Protein AF-A0A3N5UB99-F1 (afdb_monomer)

Radius of gyration: 24.6 Å; Cα contacts (8 Å, |Δi|>4): 137; chains: 1; bounding box: 89×43×42 Å

Solvent-accessible surface area (backbone atoms only — not comparable to full-atom values): 7329 Å² total; per-residue (Å²): 141,80,85,76,83,82,77,79,79,73,77,77,79,72,82,75,75,54,68,64,63,58,48,55,53,50,45,35,67,74,51,58,71,42,74,42,47,34,38,35,34,29,60,76,93,45,29,70,58,42,47,52,49,53,59,68,71,63,58,78,96,50,58,72,43,79,45,95,43,13,28,38,35,46,36,36,53,68,51,50,51,53,47,67,75,65,48,84,60,46,81,47,77,45,74,63,88,78,85,79,93,54,96,46,69,68,54,43,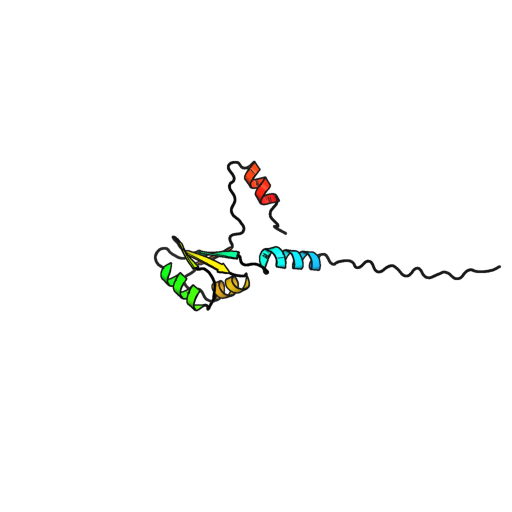52,59,56,56,71,73,49,90,80,125

Sequence (118 aa):
MMIKPLTLYAPKTVKNRTPEISLSKRIKRHVTGRERAFFAATSPGIESLCLNELKAIALTGKSFMEEEGGVLFTGRITDCYAANLGLRTANRILMRLGEFKASNFMQLEKRLSGFPWE

Foldseek 3Di:
DDDDDDDPPDPPPPPPPDVVVVVVVVCCVQAAVDKFKKKQFFAFPCAVVQQVQLVVLVPPPKDWDRDGRTIIIIDGVVSVVSSVVRGPGGPDMDTDNDDDDDPDPVSVCVVVVPRPPD

Structure (mmCIF, N/CA/C/O backbone):
data_AF-A0A3N5UB99-F1
#
_entry.id   AF-A0A3N5UB99-F1
#
loop_
_atom_site.group_PDB
_atom_site.id
_atom_site.type_symbol
_atom_site.label_atom_id
_atom_site.label_alt_id
_atom_site.label_comp_id
_atom_site.label_asym_id
_atom_site.label_entity_id
_atom_site.label_seq_id
_atom_site.pdbx_PDB_ins_code
_atom_site.Cartn_x
_atom_site.Cartn_y
_atom_site.Cartn_z
_atom_site.occupancy
_atom_site.B_iso_or_equiv
_atom_site.auth_seq_id
_atom_site.auth_comp_id
_atom_site.auth_asym_id
_atom_site.auth_atom_id
_atom_site.pdbx_PDB_model_num
ATOM 1 N N . MET A 1 1 ? -71.909 -32.092 17.982 1.00 38.03 1 MET A N 1
ATOM 2 C CA . MET A 1 1 ? -70.604 -32.650 17.571 1.00 38.03 1 MET A CA 1
ATOM 3 C C . MET A 1 1 ? -70.232 -32.006 16.238 1.00 38.03 1 MET A C 1
ATOM 5 O O . MET A 1 1 ? -70.752 -32.411 15.213 1.00 38.03 1 MET A O 1
ATOM 9 N N . MET A 1 2 ? -69.460 -30.916 16.262 1.00 37.88 2 MET A N 1
ATOM 10 C CA . MET A 1 2 ? -69.058 -30.157 15.066 1.00 37.88 2 MET A CA 1
ATOM 11 C C . MET A 1 2 ? -67.559 -29.886 15.189 1.00 37.88 2 MET A C 1
ATOM 13 O O . MET A 1 2 ? -67.128 -29.104 16.033 1.00 37.88 2 MET A O 1
ATOM 17 N N . ILE A 1 3 ? -66.768 -30.625 14.417 1.00 38.38 3 ILE A N 1
ATOM 18 C CA . ILE A 1 3 ? -65.306 -30.582 14.440 1.00 38.38 3 ILE A CA 1
ATOM 19 C C . ILE A 1 3 ? -64.885 -29.441 13.507 1.00 38.38 3 ILE A C 1
ATOM 21 O O . ILE A 1 3 ? -65.141 -29.498 12.306 1.00 38.38 3 ILE A O 1
ATOM 25 N N . LYS A 1 4 ? -64.289 -28.375 14.055 1.00 37.81 4 LYS A N 1
ATOM 26 C CA . LYS A 1 4 ? -63.667 -27.310 13.251 1.00 37.81 4 LYS A CA 1
ATOM 27 C C . LYS A 1 4 ? -62.425 -27.876 12.547 1.00 37.81 4 LYS A C 1
ATOM 29 O O . LYS A 1 4 ? -61.651 -28.573 13.204 1.00 37.81 4 LYS A O 1
ATOM 34 N N . PRO A 1 5 ? -62.195 -27.575 11.258 1.00 43.16 5 PRO A N 1
ATOM 35 C CA . PRO A 1 5 ? -60.982 -28.008 10.581 1.00 43.16 5 PRO A CA 1
ATOM 36 C C . PRO A 1 5 ? -59.765 -27.299 11.187 1.00 43.16 5 PRO A C 1
ATOM 38 O O . PRO A 1 5 ? -59.785 -26.091 11.427 1.00 43.16 5 PRO A O 1
ATOM 41 N N . LEU A 1 6 ? -58.711 -28.075 11.447 1.00 41.22 6 LEU A N 1
ATOM 42 C CA . LEU A 1 6 ? -57.405 -27.588 11.873 1.00 41.22 6 LEU A CA 1
ATOM 43 C C . LEU A 1 6 ? -56.815 -26.764 10.720 1.00 41.22 6 LEU A C 1
ATOM 45 O O . LEU A 1 6 ? -56.351 -27.315 9.722 1.00 41.22 6 LEU A O 1
ATOM 49 N N . THR A 1 7 ? -56.864 -25.439 10.820 1.00 52.66 7 THR A N 1
ATOM 50 C CA . THR A 1 7 ? -56.169 -24.566 9.876 1.00 52.66 7 THR A CA 1
ATOM 51 C C . THR A 1 7 ? -54.671 -24.815 10.032 1.00 52.66 7 THR A C 1
ATOM 53 O O . THR A 1 7 ? -54.086 -24.489 11.063 1.00 52.66 7 THR A O 1
ATOM 56 N N . LEU A 1 8 ? -54.059 -25.433 9.021 1.00 43.97 8 LEU A N 1
ATOM 57 C CA . LEU A 1 8 ? -52.616 -25.622 8.929 1.00 43.97 8 LEU A CA 1
ATOM 58 C C . LEU A 1 8 ? -51.937 -24.251 9.041 1.00 43.97 8 LEU A C 1
ATOM 60 O O . LEU A 1 8 ? -52.054 -23.406 8.152 1.00 43.97 8 LEU A O 1
ATOM 64 N N . TYR A 1 9 ? -51.247 -24.018 10.156 1.00 38.50 9 TYR A N 1
ATOM 65 C CA . TYR A 1 9 ? -50.386 -22.858 10.330 1.00 38.50 9 TYR A CA 1
ATOM 66 C C . TYR A 1 9 ? -49.182 -23.038 9.401 1.00 38.50 9 TYR A C 1
ATOM 68 O O . TYR A 1 9 ? -48.239 -23.759 9.724 1.00 38.50 9 TYR A O 1
ATOM 76 N N . ALA A 1 10 ? -49.229 -22.425 8.218 1.00 46.31 10 ALA A N 1
ATOM 77 C CA . ALA A 1 10 ? -48.062 -22.323 7.355 1.00 46.31 10 ALA A CA 1
ATOM 78 C C . ALA A 1 10 ? -46.974 -21.556 8.128 1.00 46.31 10 ALA A C 1
ATOM 80 O O . ALA A 1 10 ? -47.218 -20.407 8.523 1.00 46.31 10 ALA A O 1
ATOM 81 N N . PRO A 1 11 ? -45.792 -22.144 8.390 1.00 43.16 11 PRO A N 1
ATOM 82 C CA . PRO A 1 11 ? -44.729 -21.404 9.041 1.00 43.16 11 PRO A CA 1
ATOM 83 C C . PRO A 1 11 ? -44.366 -20.234 8.127 1.00 43.16 11 PRO A C 1
ATOM 85 O O . PRO A 1 11 ? -43.967 -20.432 6.979 1.00 43.16 11 PRO A O 1
ATOM 88 N N . LYS A 1 12 ? -44.529 -19.000 8.623 1.00 44.72 12 LYS A N 1
ATOM 89 C CA . LYS A 1 12 ? -43.982 -17.814 7.961 1.00 44.72 12 LYS A CA 1
ATOM 90 C C . LYS A 1 12 ? -42.506 -18.105 7.720 1.00 44.72 12 LYS A C 1
ATOM 92 O O . LYS A 1 12 ? -41.745 -18.226 8.677 1.00 44.72 12 LYS A O 1
ATOM 97 N N . THR A 1 13 ? -42.113 -18.250 6.459 1.00 45.41 13 THR A N 1
ATOM 98 C CA . THR A 1 13 ? -40.715 -18.397 6.066 1.00 45.41 13 THR A CA 1
ATOM 99 C C . THR A 1 13 ? -39.999 -17.114 6.459 1.00 45.41 13 THR A C 1
ATOM 101 O O . THR A 1 13 ? -39.994 -16.126 5.719 1.00 45.41 13 THR A O 1
ATOM 104 N N . VAL A 1 14 ? -39.433 -17.099 7.662 1.00 50.66 14 VAL A N 1
ATOM 105 C CA . VAL A 1 14 ? -38.439 -16.113 8.054 1.00 50.66 14 VAL A CA 1
ATOM 106 C C . VAL A 1 14 ? -37.330 -16.263 7.021 1.00 50.66 14 VAL A C 1
ATOM 108 O O . VAL A 1 14 ? -36.708 -17.319 6.926 1.00 50.66 14 VAL A O 1
ATOM 111 N N . LYS A 1 15 ? -37.132 -15.245 6.174 1.00 55.25 15 LYS A N 1
ATOM 112 C CA . LYS A 1 15 ? -35.939 -15.141 5.327 1.00 55.25 15 LYS A CA 1
ATOM 113 C C . LYS A 1 15 ? -34.746 -15.068 6.279 1.00 55.25 15 LYS A C 1
ATOM 115 O O . LYS A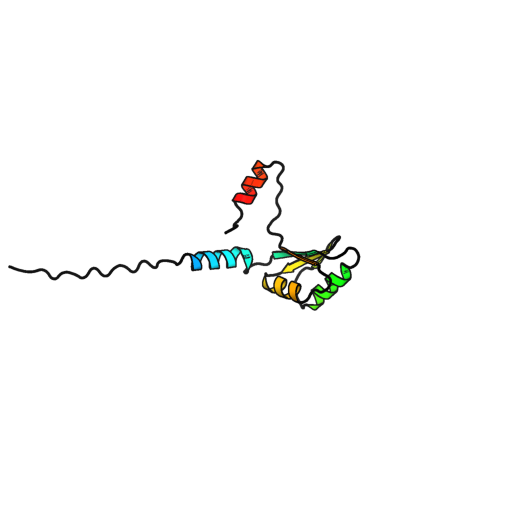 1 15 ? -34.322 -13.975 6.648 1.00 55.25 15 LYS A O 1
ATOM 120 N N . ASN A 1 16 ? -34.239 -16.221 6.706 1.00 48.69 16 ASN A N 1
ATOM 121 C CA . ASN A 1 16 ? -32.979 -16.331 7.416 1.00 48.69 16 ASN A CA 1
ATOM 122 C C . ASN A 1 16 ? -31.918 -15.783 6.462 1.00 48.69 16 ASN A C 1
ATOM 124 O O . ASN A 1 16 ? -31.509 -16.453 5.518 1.00 48.69 16 ASN A O 1
ATOM 128 N N . ARG A 1 17 ? -31.533 -14.514 6.642 1.00 55.47 17 ARG A N 1
ATOM 129 C CA . ARG A 1 17 ? -30.351 -13.961 5.984 1.00 55.47 17 ARG A CA 1
ATOM 130 C C . ARG A 1 17 ? -29.177 -14.777 6.505 1.00 55.47 17 ARG A C 1
ATOM 132 O O . ARG A 1 17 ? -28.813 -14.637 7.667 1.00 55.47 17 ARG A O 1
ATOM 139 N N . THR A 1 18 ? -28.626 -15.646 5.670 1.00 61.25 18 THR A N 1
ATOM 140 C CA . THR A 1 18 ? -27.435 -16.420 6.006 1.00 61.25 18 THR A CA 1
ATOM 141 C C . THR A 1 18 ? -26.308 -15.440 6.369 1.00 61.25 18 THR A C 1
ATOM 143 O O . THR A 1 18 ? -26.104 -14.472 5.625 1.00 61.25 18 THR A O 1
ATOM 146 N N . PRO A 1 19 ? -25.589 -15.641 7.489 1.00 71.38 19 PRO A N 1
ATOM 147 C CA . PRO A 1 19 ? -24.537 -14.730 7.965 1.00 71.38 19 PRO A CA 1
ATOM 148 C C . PRO A 1 19 ? -23.445 -14.461 6.911 1.00 71.38 19 PRO A C 1
ATOM 150 O O . PRO A 1 19 ? -22.930 -13.344 6.812 1.00 71.38 19 PRO A O 1
ATOM 153 N N . GLU A 1 20 ? -23.198 -15.439 6.043 1.00 75.38 20 GLU A N 1
ATOM 154 C CA . GLU A 1 20 ? -22.390 -15.359 4.818 1.00 75.38 20 GLU A CA 1
ATOM 155 C C . GLU A 1 20 ? -22.720 -14.131 3.949 1.00 75.38 20 GLU A C 1
ATOM 157 O O . GLU A 1 20 ? -21.845 -13.345 3.596 1.00 75.38 20 GLU A O 1
ATOM 162 N N . ILE A 1 21 ? -24.005 -13.885 3.665 1.00 79.25 21 ILE A N 1
ATOM 163 C CA . ILE A 1 21 ? -24.440 -12.809 2.758 1.00 79.25 21 ILE A CA 1
ATOM 164 C C . ILE A 1 21 ? -24.154 -11.429 3.368 1.00 79.25 21 ILE A C 1
ATOM 166 O O . ILE A 1 21 ? -23.851 -10.473 2.646 1.00 79.25 21 ILE A O 1
ATOM 170 N N . SER A 1 22 ? -24.265 -11.291 4.693 1.00 85.00 22 SER A N 1
ATOM 171 C CA . SER A 1 22 ? -23.886 -10.052 5.382 1.00 85.00 22 SER A CA 1
ATOM 172 C C . SER A 1 22 ? -22.379 -9.821 5.362 1.00 85.00 22 SER A C 1
ATOM 174 O O . SER A 1 22 ? -21.964 -8.684 5.133 1.00 85.00 22 SER A O 1
ATOM 176 N N . LEU A 1 23 ? -21.578 -10.874 5.539 1.00 85.62 23 LEU A N 1
ATOM 177 C CA . LEU A 1 23 ? -20.121 -10.788 5.511 1.00 85.62 23 LEU A CA 1
ATOM 178 C C . LEU A 1 23 ? -19.617 -10.406 4.116 1.00 85.62 23 LEU A C 1
ATOM 180 O O . LEU A 1 23 ? -18.909 -9.413 3.974 1.00 85.62 23 LEU A O 1
ATOM 184 N N . SER A 1 24 ? -20.075 -11.082 3.055 1.00 87.94 24 SER A N 1
ATOM 185 C CA . SER A 1 24 ? -19.657 -10.762 1.681 1.00 87.94 24 SER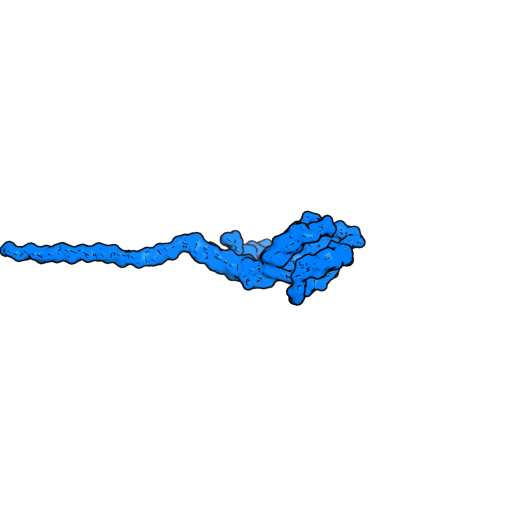 A CA 1
ATOM 186 C C . SER A 1 24 ? -19.986 -9.316 1.292 1.00 87.94 24 SER A C 1
ATOM 188 O O . SER A 1 24 ? -19.209 -8.655 0.602 1.00 87.94 24 SER A O 1
ATOM 190 N N . LYS A 1 25 ? -21.124 -8.779 1.758 1.00 88.38 25 LYS A N 1
ATOM 191 C CA . LYS A 1 25 ? -21.481 -7.365 1.548 1.00 88.38 25 LYS A CA 1
ATOM 192 C C . LYS A 1 25 ? -20.525 -6.416 2.272 1.00 88.38 25 LYS A C 1
ATOM 194 O O . LYS A 1 25 ? -20.154 -5.390 1.696 1.00 88.38 25 LYS A O 1
ATOM 199 N N . ARG A 1 26 ? -20.124 -6.741 3.505 1.00 87.12 26 ARG A N 1
ATOM 200 C CA . ARG A 1 26 ? -19.173 -5.946 4.300 1.00 87.12 26 ARG A CA 1
ATOM 201 C C . ARG A 1 26 ? -17.774 -6.004 3.681 1.00 87.12 26 ARG A C 1
ATOM 203 O O . ARG A 1 26 ? -17.212 -4.939 3.430 1.00 87.12 26 ARG A O 1
ATOM 210 N N . ILE A 1 27 ? -17.295 -7.181 3.269 1.00 88.69 27 ILE A N 1
ATOM 211 C CA . ILE A 1 27 ? -16.036 -7.355 2.520 1.00 88.69 27 ILE A CA 1
ATOM 212 C C . ILE A 1 27 ? -16.066 -6.559 1.215 1.00 88.69 27 ILE A C 1
ATOM 214 O O . ILE A 1 27 ? -15.140 -5.806 0.929 1.00 88.69 27 ILE A O 1
ATOM 218 N N . LYS A 1 28 ? -17.149 -6.629 0.435 1.00 88.38 28 LYS A N 1
ATOM 219 C CA . LYS A 1 28 ? -17.265 -5.831 -0.792 1.00 88.38 28 LYS A CA 1
ATOM 220 C C . LYS A 1 28 ? -17.180 -4.332 -0.496 1.00 88.38 28 LYS A C 1
ATOM 222 O O . LYS A 1 28 ? -16.497 -3.607 -1.213 1.00 88.38 28 LYS A O 1
ATOM 227 N N . ARG A 1 29 ? -17.843 -3.858 0.563 1.00 87.50 29 ARG A N 1
ATOM 228 C CA . ARG A 1 29 ? -17.820 -2.444 0.962 1.00 87.50 29 ARG A CA 1
ATOM 229 C C . ARG A 1 29 ? -16.438 -2.008 1.444 1.00 87.50 29 ARG A C 1
ATOM 231 O O . ARG A 1 29 ? -16.013 -0.894 1.136 1.00 87.50 29 ARG A O 1
ATOM 238 N N . HIS A 1 30 ? -15.766 -2.825 2.248 1.00 86.19 30 HIS A N 1
ATOM 239 C CA . HIS A 1 30 ? -14.526 -2.456 2.928 1.00 86.19 30 HIS A CA 1
ATOM 240 C C . HIS A 1 30 ? -13.265 -2.838 2.154 1.00 86.19 30 HIS A C 1
ATOM 242 O O . HIS A 1 30 ? -12.296 -2.106 2.236 1.00 86.19 30 HIS A O 1
ATOM 248 N N . VAL A 1 31 ? -13.251 -3.885 1.345 1.00 86.81 31 VAL A N 1
ATOM 249 C CA . VAL A 1 31 ? -12.025 -4.378 0.701 1.00 86.81 31 VAL A CA 1
ATOM 250 C C . VAL A 1 31 ? -12.101 -4.208 -0.812 1.00 86.81 31 VAL A C 1
ATOM 252 O O . VAL A 1 31 ? -11.391 -3.383 -1.376 1.00 86.81 31 VAL A O 1
ATOM 255 N N . THR A 1 32 ? -12.998 -4.936 -1.475 1.00 87.19 32 THR A N 1
ATOM 256 C CA . THR A 1 32 ? -12.962 -5.108 -2.938 1.00 87.19 32 THR A CA 1
ATOM 257 C C . THR A 1 32 ? -13.512 -3.913 -3.725 1.00 87.19 32 THR A C 1
ATOM 259 O O . THR A 1 32 ? -13.078 -3.654 -4.843 1.00 87.19 32 THR A O 1
ATOM 262 N N . GLY A 1 33 ? -14.508 -3.205 -3.186 1.00 83.69 33 GLY A N 1
ATOM 263 C CA . GLY A 1 33 ? -15.338 -2.271 -3.957 1.00 83.69 33 GLY A CA 1
ATOM 264 C C . GLY A 1 33 ? -14.799 -0.849 -4.105 1.00 83.69 33 GLY A C 1
ATOM 265 O O . GLY A 1 33 ? -15.381 -0.076 -4.862 1.00 83.69 33 GLY A O 1
ATOM 266 N N . ARG A 1 34 ? -13.728 -0.485 -3.395 1.00 88.94 34 ARG A N 1
ATOM 267 C CA . ARG A 1 34 ? -13.153 0.868 -3.416 1.00 88.94 34 ARG A CA 1
ATOM 268 C C . ARG A 1 34 ? -11.675 0.826 -3.767 1.00 88.94 34 ARG A C 1
ATOM 270 O O . ARG A 1 34 ? -11.029 -0.205 -3.602 1.00 88.94 34 ARG A O 1
ATOM 277 N N . GLU A 1 35 ? -11.149 1.957 -4.212 1.00 91.25 35 GLU A N 1
ATOM 278 C CA . GLU A 1 35 ? -9.706 2.110 -4.356 1.00 91.25 35 GLU A CA 1
ATOM 279 C C . GLU A 1 35 ? -9.036 2.242 -2.987 1.00 91.25 35 GLU A C 1
ATOM 281 O O . GLU A 1 35 ? -9.600 2.776 -2.026 1.00 91.25 35 GLU A O 1
ATOM 286 N N . ARG A 1 36 ? -7.835 1.686 -2.903 1.00 92.75 36 ARG A N 1
ATOM 287 C CA . ARG A 1 36 ? -6.989 1.588 -1.725 1.00 92.75 36 ARG A CA 1
ATOM 288 C C . ARG A 1 36 ? -5.593 2.065 -2.088 1.00 92.75 36 ARG A C 1
ATOM 290 O O . ARG A 1 36 ? -5.165 1.927 -3.230 1.00 92.75 36 ARG A O 1
ATOM 297 N N . ALA A 1 37 ? -4.914 2.633 -1.100 1.00 93.81 37 ALA A N 1
ATOM 298 C CA . ALA A 1 37 ? -3.506 2.962 -1.213 1.00 93.81 37 ALA A CA 1
ATOM 299 C C . ALA A 1 37 ? -2.676 1.718 -0.885 1.00 93.81 37 ALA A C 1
ATOM 301 O O . ALA A 1 37 ? -2.927 1.031 0.111 1.00 93.81 37 ALA A O 1
ATOM 302 N N . PHE A 1 38 ? -1.687 1.456 -1.722 1.00 95.31 38 PHE A N 1
ATOM 303 C CA . PHE A 1 38 ? -0.745 0.363 -1.603 1.00 95.31 38 PHE A CA 1
ATOM 304 C C . PHE A 1 38 ? 0.684 0.898 -1.607 1.00 95.31 38 PHE A C 1
ATOM 306 O O . PHE A 1 38 ? 0.961 1.978 -2.130 1.00 95.31 38 PHE A O 1
ATOM 313 N N . PHE A 1 39 ? 1.585 0.125 -1.016 1.00 96.25 39 PHE A N 1
ATOM 314 C CA . PHE A 1 39 ? 3.016 0.382 -1.019 1.00 96.25 39 PHE A CA 1
ATOM 315 C C . PHE A 1 39 ? 3.747 -0.879 -1.473 1.00 96.25 39 PHE A C 1
ATOM 317 O O . PHE A 1 39 ? 3.698 -1.904 -0.788 1.00 96.25 39 PHE A O 1
ATOM 324 N N . ALA A 1 40 ? 4.386 -0.810 -2.637 1.00 96.19 40 ALA A N 1
ATOM 325 C CA . ALA A 1 40 ? 5.274 -1.845 -3.142 1.00 96.19 40 ALA A CA 1
ATOM 326 C C . ALA A 1 40 ? 6.683 -1.582 -2.602 1.00 96.19 40 ALA A C 1
ATOM 328 O O . ALA A 1 40 ? 7.385 -0.700 -3.090 1.00 96.19 40 ALA A O 1
ATOM 329 N N . ALA A 1 41 ? 7.079 -2.329 -1.573 1.00 96.81 41 ALA A N 1
ATOM 330 C CA . ALA A 1 41 ? 8.404 -2.200 -0.982 1.00 96.81 41 ALA A CA 1
ATOM 331 C C . ALA A 1 41 ? 9.445 -2.851 -1.899 1.00 96.81 41 ALA A C 1
ATOM 333 O O . ALA A 1 41 ? 9.269 -3.995 -2.328 1.00 96.81 41 ALA A O 1
ATOM 334 N N . THR A 1 42 ? 10.539 -2.146 -2.158 1.00 95.94 42 THR A N 1
ATOM 335 C CA . THR A 1 42 ? 11.628 -2.578 -3.038 1.00 95.94 42 THR A CA 1
ATOM 336 C C . THR A 1 42 ? 12.975 -2.313 -2.370 1.00 95.94 42 THR A C 1
ATOM 338 O O . THR A 1 42 ? 13.043 -1.670 -1.322 1.00 95.94 42 THR A O 1
ATOM 341 N N . SER A 1 43 ? 14.053 -2.854 -2.926 1.00 94.69 43 SER A N 1
ATOM 342 C CA . SER A 1 43 ? 15.392 -2.520 -2.439 1.00 94.69 43 SER A CA 1
ATOM 343 C C . SER A 1 43 ? 15.711 -1.046 -2.743 1.00 94.69 43 SER A C 1
ATOM 345 O O . SER A 1 43 ? 15.321 -0.561 -3.807 1.00 94.69 43 SER A O 1
ATOM 347 N N . PRO A 1 44 ? 16.421 -0.328 -1.857 1.00 93.38 44 PRO A N 1
ATOM 348 C CA . PRO A 1 44 ? 16.819 1.048 -2.132 1.00 93.38 44 PRO A CA 1
ATOM 349 C C . PRO A 1 44 ? 17.645 1.164 -3.420 1.00 93.38 44 PRO A C 1
ATOM 351 O O . PRO A 1 44 ? 18.535 0.346 -3.663 1.00 93.38 44 PRO A O 1
ATOM 354 N N . GLY A 1 45 ? 17.365 2.177 -4.237 1.00 92.88 45 GLY A N 1
ATOM 355 C CA . GLY A 1 45 ? 18.054 2.454 -5.502 1.00 92.88 45 GLY A CA 1
ATOM 356 C C . GLY A 1 45 ? 17.437 1.803 -6.747 1.00 92.88 45 GLY A C 1
ATOM 357 O O . GLY A 1 45 ? 17.934 2.031 -7.850 1.00 92.88 45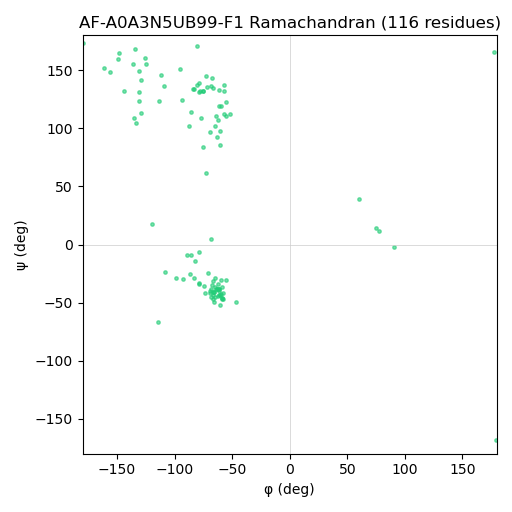 GLY A O 1
ATOM 358 N N . ILE A 1 46 ? 16.372 1.005 -6.609 1.00 94.75 46 ILE A N 1
ATOM 359 C CA . ILE A 1 46 ? 15.629 0.411 -7.740 1.00 94.75 46 ILE A CA 1
ATOM 360 C C . ILE A 1 46 ? 14.149 0.830 -7.774 1.00 94.75 46 ILE A C 1
ATOM 362 O O . ILE A 1 46 ? 13.329 0.197 -8.443 1.00 94.75 46 ILE A O 1
ATOM 366 N N . GLU A 1 47 ? 13.788 1.901 -7.069 1.00 95.12 47 GLU A N 1
ATOM 367 C CA . GLU A 1 47 ? 12.431 2.446 -6.994 1.00 95.12 47 GLU A CA 1
ATOM 368 C C . GLU A 1 47 ? 11.906 2.835 -8.374 1.00 95.12 47 GLU A C 1
ATOM 370 O O . GLU A 1 47 ? 10.810 2.423 -8.753 1.00 95.12 47 GLU A O 1
ATOM 375 N N . SER A 1 48 ? 12.710 3.541 -9.169 1.00 94.12 48 SER A N 1
ATOM 376 C CA . SER A 1 48 ? 12.297 3.981 -10.503 1.00 94.12 48 SER A CA 1
ATOM 377 C C . SER A 1 48 ? 12.107 2.812 -11.475 1.00 94.12 48 SER A C 1
ATOM 379 O O . SER A 1 48 ? 11.233 2.855 -12.344 1.00 94.12 48 SER A O 1
ATOM 381 N N . LEU A 1 49 ? 12.873 1.724 -11.314 1.00 94.31 49 LEU A N 1
ATOM 382 C CA . LEU A 1 49 ? 12.663 0.491 -12.078 1.00 94.31 49 LEU A CA 1
ATOM 383 C C . LEU A 1 49 ? 11.332 -0.165 -11.688 1.00 94.31 49 LEU A C 1
ATOM 385 O O . LEU A 1 49 ? 10.528 -0.477 -12.565 1.00 94.31 49 LEU A O 1
ATOM 389 N N . CYS A 1 50 ? 11.068 -0.285 -10.384 1.00 94.00 50 CYS A N 1
ATOM 390 C CA . CYS A 1 50 ? 9.803 -0.795 -9.854 1.00 94.00 50 CYS A CA 1
ATOM 391 C C . CYS A 1 50 ? 8.605 0.039 -10.329 1.00 94.00 50 CYS A C 1
ATOM 393 O O . CYS A 1 50 ? 7.581 -0.509 -10.737 1.00 94.00 50 CYS A O 1
ATOM 395 N N . LEU A 1 51 ? 8.743 1.368 -10.354 1.00 93.50 51 LEU A N 1
ATOM 396 C CA . LEU A 1 51 ? 7.711 2.267 -10.860 1.00 93.50 51 LEU A CA 1
ATOM 397 C C . LEU A 1 51 ? 7.420 2.009 -12.342 1.00 93.50 51 LEU A C 1
ATOM 399 O O . LEU A 1 51 ? 6.258 2.006 -12.754 1.00 93.50 51 LEU A O 1
ATOM 403 N N . ASN A 1 52 ? 8.460 1.816 -13.150 1.00 92.56 52 ASN A N 1
ATOM 404 C CA . ASN A 1 52 ? 8.307 1.552 -14.577 1.00 92.56 52 ASN A CA 1
ATOM 405 C C . ASN A 1 52 ? 7.643 0.195 -14.839 1.00 92.56 52 ASN A C 1
ATOM 407 O O . ASN A 1 52 ? 6.747 0.125 -15.681 1.00 92.56 52 ASN A O 1
ATOM 411 N N . GLU A 1 53 ? 8.001 -0.851 -14.087 1.00 92.81 53 GLU A N 1
ATOM 412 C CA . GLU A 1 53 ? 7.290 -2.137 -14.131 1.00 92.81 53 GLU A CA 1
ATOM 413 C C . GLU A 1 53 ? 5.812 -1.960 -13.763 1.00 92.81 53 GLU A C 1
ATOM 415 O O . GLU A 1 53 ? 4.924 -2.424 -14.478 1.00 92.81 53 GLU A O 1
ATOM 420 N N . LEU A 1 54 ? 5.532 -1.217 -12.689 1.00 91.44 54 LEU A N 1
ATOM 421 C CA . LEU A 1 54 ? 4.171 -0.977 -12.219 1.00 91.44 54 LEU A CA 1
ATOM 422 C C . LEU A 1 54 ? 3.309 -0.244 -13.256 1.00 91.44 54 LEU A C 1
ATOM 424 O O . LEU A 1 54 ? 2.147 -0.596 -13.464 1.00 91.44 54 LEU A O 1
ATOM 428 N N . LYS A 1 55 ? 3.888 0.740 -13.954 1.00 90.12 55 LYS A N 1
ATOM 429 C CA . LYS A 1 55 ? 3.241 1.435 -15.078 1.00 90.12 55 LYS A CA 1
ATOM 430 C C . LYS A 1 55 ? 2.996 0.496 -16.266 1.00 90.12 55 LYS A C 1
ATOM 432 O O . LYS A 1 55 ? 1.962 0.612 -16.922 1.00 90.12 55 LYS A O 1
ATOM 437 N N . ALA A 1 56 ? 3.910 -0.442 -16.529 1.00 89.56 56 ALA A N 1
ATOM 438 C CA . ALA A 1 56 ? 3.804 -1.402 -17.628 1.00 89.56 56 ALA A CA 1
ATOM 439 C C . ALA A 1 56 ? 2.722 -2.477 -17.410 1.00 89.56 56 ALA A C 1
ATOM 441 O O . ALA A 1 56 ? 2.167 -2.977 -18.384 1.00 89.56 56 ALA A O 1
ATOM 442 N N . ILE A 1 57 ? 2.347 -2.774 -16.158 1.00 86.94 57 ILE A N 1
ATOM 443 C CA . ILE A 1 57 ? 1.258 -3.713 -15.797 1.00 86.94 57 ILE A CA 1
ATOM 444 C C . ILE A 1 57 ? -0.142 -3.172 -16.193 1.00 86.94 57 ILE A C 1
ATOM 446 O O . ILE A 1 57 ? -1.164 -3.810 -15.954 1.00 86.94 57 ILE A O 1
ATOM 450 N N . ALA A 1 58 ? -0.205 -2.021 -16.876 1.00 66.88 58 ALA A N 1
ATOM 451 C CA . ALA A 1 58 ? -1.426 -1.410 -17.404 1.00 66.88 58 ALA A CA 1
ATOM 452 C C . ALA A 1 58 ? -2.456 -1.078 -16.312 1.00 66.88 58 ALA A C 1
ATOM 454 O O . ALA A 1 58 ? -3.667 -1.183 -16.504 1.00 66.88 58 ALA A O 1
ATOM 455 N N . LEU A 1 59 ? -1.967 -0.605 -15.164 1.00 69.19 59 LEU A N 1
ATOM 456 C CA . LEU A 1 59 ? -2.776 0.030 -14.125 1.00 69.19 59 LEU A CA 1
ATOM 457 C C . LEU A 1 59 ? -3.222 1.436 -14.587 1.00 69.19 59 LEU A C 1
ATOM 459 O O . LEU A 1 59 ? -2.847 2.465 -14.025 1.00 69.19 59 LEU A O 1
ATOM 463 N N . THR A 1 60 ? -3.982 1.495 -15.683 1.00 60.19 60 THR A N 1
ATOM 464 C CA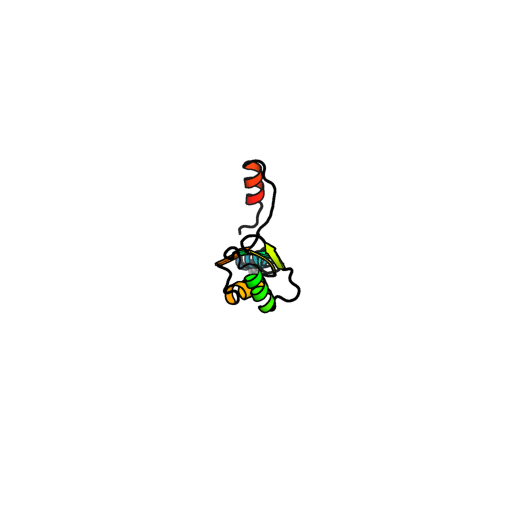 . THR A 1 60 ? -4.372 2.737 -16.357 1.00 60.19 60 THR A CA 1
ATOM 465 C C . THR A 1 60 ? -5.196 3.636 -15.432 1.00 60.19 60 THR A C 1
ATOM 467 O O . THR A 1 60 ? -6.147 3.192 -14.788 1.00 60.19 60 THR A O 1
ATOM 470 N N . GLY A 1 61 ? -4.839 4.924 -15.379 1.00 63.94 61 GLY A N 1
ATOM 471 C CA . GLY A 1 61 ? -5.561 5.939 -14.602 1.00 63.94 61 GLY A CA 1
ATOM 472 C C . GLY A 1 61 ? -5.284 5.924 -13.096 1.00 63.94 61 GLY A C 1
ATOM 473 O O . GLY A 1 61 ? -6.005 6.583 -12.351 1.00 63.94 61 GLY A O 1
ATOM 474 N N . LYS A 1 62 ? -4.267 5.186 -12.636 1.00 80.94 62 LYS A N 1
ATOM 475 C CA . LYS A 1 62 ? -3.861 5.156 -11.226 1.00 80.94 62 LYS A CA 1
ATOM 476 C C . LYS A 1 62 ? -2.730 6.135 -10.940 1.00 80.94 62 LYS A C 1
ATOM 478 O O . LYS A 1 62 ? -1.910 6.435 -11.805 1.00 80.94 62 LYS A O 1
ATOM 483 N N . SER A 1 63 ? -2.692 6.634 -9.708 1.00 85.62 63 SER A N 1
ATOM 484 C CA . SER A 1 63 ? -1.591 7.468 -9.230 1.00 85.62 63 SER A CA 1
ATOM 485 C C . SER A 1 63 ? -0.443 6.581 -8.762 1.00 85.62 63 SER A C 1
ATOM 487 O O . SER A 1 63 ? -0.678 5.661 -7.976 1.00 85.62 63 SER A O 1
ATOM 489 N N . PHE A 1 64 ? 0.778 6.910 -9.171 1.00 90.75 64 PHE A N 1
ATOM 490 C CA . PHE A 1 64 ? 2.000 6.256 -8.716 1.00 90.75 64 PHE A CA 1
ATOM 491 C C . PHE A 1 64 ? 3.003 7.308 -8.255 1.00 90.75 64 PHE A C 1
ATOM 493 O O . PHE A 1 64 ? 3.114 8.359 -8.887 1.00 90.75 64 PHE A O 1
ATOM 500 N N . MET A 1 65 ? 3.736 7.025 -7.188 1.00 92.06 65 MET A N 1
ATOM 501 C CA . MET A 1 65 ? 4.754 7.918 -6.644 1.00 92.06 65 MET A CA 1
ATOM 502 C C . MET A 1 65 ? 5.922 7.089 -6.117 1.00 92.06 65 MET A C 1
ATOM 504 O O . MET A 1 65 ? 5.709 6.112 -5.404 1.00 92.06 65 MET A O 1
ATOM 508 N N . GLU A 1 66 ? 7.144 7.471 -6.480 1.00 92.94 66 GLU A N 1
ATOM 509 C CA . GLU A 1 66 ? 8.353 6.910 -5.867 1.00 92.94 66 GLU A CA 1
ATOM 510 C C . GLU A 1 66 ? 8.472 7.452 -4.442 1.00 92.94 66 GLU A C 1
ATOM 512 O O . GLU A 1 66 ? 8.251 8.638 -4.199 1.00 92.94 66 GLU A O 1
ATOM 517 N N . GLU A 1 67 ? 8.796 6.576 -3.502 1.00 93.12 67 GLU A N 1
ATOM 518 C CA . GLU A 1 67 ? 9.043 6.908 -2.101 1.00 93.12 67 GLU A CA 1
ATOM 519 C C . GLU A 1 67 ? 10.294 6.134 -1.667 1.00 93.12 67 GLU A C 1
ATOM 521 O O . GLU A 1 67 ? 10.636 5.117 -2.266 1.00 93.12 67 GLU A O 1
ATOM 526 N N . GLU A 1 68 ? 11.015 6.602 -0.652 1.00 93.06 68 GLU A N 1
ATOM 527 C CA . GLU A 1 68 ? 12.240 5.929 -0.210 1.00 93.06 68 GLU A CA 1
ATOM 528 C C . GLU A 1 68 ? 11.974 4.447 0.124 1.00 93.06 68 GLU A C 1
ATOM 530 O O . GLU A 1 68 ? 11.110 4.118 0.944 1.00 93.06 68 GLU A O 1
ATOM 535 N N . GLY A 1 69 ? 12.691 3.535 -0.546 1.00 93.56 69 GLY A N 1
ATOM 536 C CA . GLY A 1 69 ? 12.521 2.093 -0.368 1.00 93.56 69 GLY A CA 1
ATOM 537 C C . GLY A 1 69 ? 11.258 1.499 -1.008 1.00 93.56 69 GLY A C 1
ATOM 538 O O . GLY A 1 69 ? 10.889 0.362 -0.687 1.00 93.56 69 GLY A O 1
ATOM 539 N N . GLY A 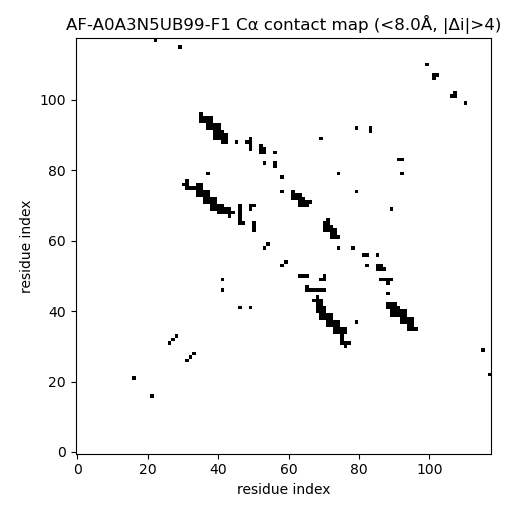1 70 ? 10.562 2.213 -1.902 1.00 95.38 70 GLY A N 1
ATOM 540 C CA . GLY A 1 70 ? 9.379 1.660 -2.560 1.00 95.38 70 GLY A CA 1
ATOM 541 C C . GLY A 1 70 ? 8.640 2.552 -3.551 1.00 95.38 70 GLY A C 1
ATOM 542 O O . GLY A 1 70 ? 9.092 3.600 -3.999 1.00 95.38 70 GLY A O 1
ATOM 543 N N . VAL A 1 71 ? 7.451 2.083 -3.922 1.00 95.50 71 VAL A N 1
ATOM 544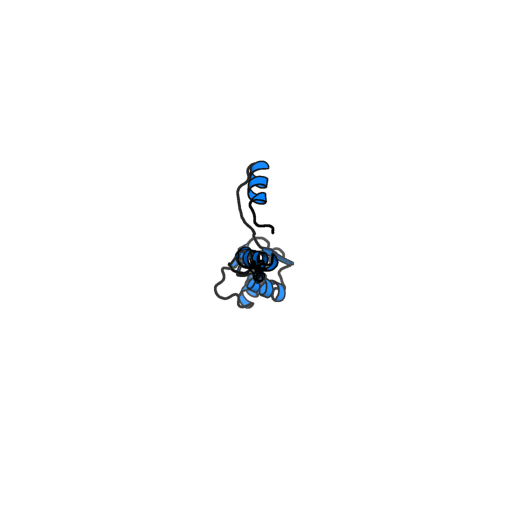 C CA . VAL A 1 71 ? 6.525 2.801 -4.800 1.00 95.50 71 VAL A CA 1
ATOM 545 C C . VAL A 1 71 ? 5.136 2.799 -4.176 1.00 95.50 71 VAL A C 1
ATOM 547 O O . VAL A 1 71 ? 4.554 1.746 -3.898 1.00 95.50 71 VAL A O 1
ATOM 550 N N . LEU A 1 72 ? 4.584 3.991 -3.974 1.00 95.31 72 LEU A N 1
ATOM 551 C CA . LEU A 1 72 ? 3.192 4.199 -3.605 1.00 95.31 72 LEU A CA 1
ATOM 552 C C . LEU A 1 72 ? 2.307 4.119 -4.837 1.00 95.31 72 LEU A C 1
ATOM 554 O O . LEU A 1 72 ? 2.604 4.724 -5.868 1.00 95.31 72 LEU A O 1
ATOM 558 N N . PHE A 1 73 ? 1.172 3.439 -4.711 1.00 94.31 73 PHE A N 1
ATOM 559 C CA . PHE A 1 73 ? 0.164 3.437 -5.761 1.00 94.31 73 PHE A CA 1
ATOM 560 C C . PHE A 1 73 ? -1.255 3.292 -5.231 1.00 94.31 73 PHE A C 1
ATOM 562 O O . PHE A 1 73 ? -1.477 2.831 -4.113 1.00 94.31 73 PHE A O 1
ATOM 569 N N . THR A 1 74 ? -2.236 3.691 -6.037 1.00 93.44 74 THR A N 1
ATOM 570 C CA . THR A 1 74 ? -3.659 3.511 -5.728 1.00 93.44 74 THR A CA 1
ATOM 571 C C . THR A 1 74 ? -4.296 2.501 -6.671 1.00 93.44 74 THR A C 1
ATOM 573 O O . THR A 1 74 ? -3.917 2.383 -7.832 1.00 93.44 74 THR A O 1
ATOM 576 N N . GLY A 1 75 ? -5.262 1.729 -6.182 1.00 92.50 75 GLY A N 1
ATOM 577 C CA . GLY A 1 75 ? -5.933 0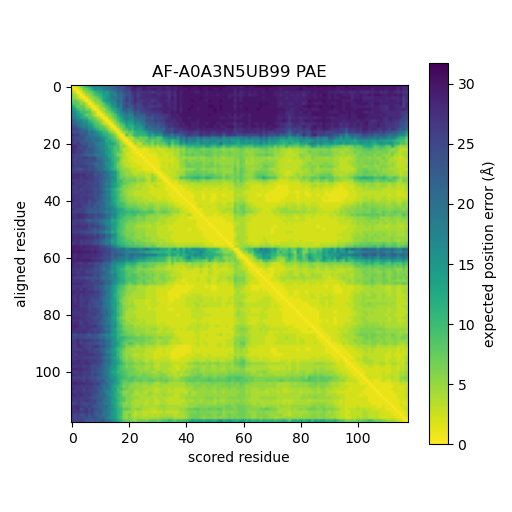.727 -7.006 1.00 92.50 75 GLY A CA 1
ATOM 578 C C . GLY A 1 75 ? -7.011 -0.042 -6.261 1.00 92.50 75 GLY A C 1
ATOM 579 O O . GLY A 1 75 ? -7.195 0.110 -5.057 1.00 92.50 75 GLY A O 1
ATOM 580 N N . ARG A 1 76 ? -7.761 -0.875 -6.972 1.00 92.44 76 ARG A N 1
ATOM 581 C CA . ARG A 1 76 ? -8.641 -1.879 -6.364 1.00 92.44 76 ARG A CA 1
ATOM 582 C C . ARG A 1 76 ? -7.828 -3.101 -5.946 1.00 92.44 76 ARG A C 1
ATOM 584 O O . ARG A 1 76 ? -6.673 -3.263 -6.323 1.00 92.44 76 ARG A O 1
ATOM 591 N N . ILE A 1 77 ? -8.451 -4.018 -5.209 1.00 92.06 77 ILE A N 1
ATOM 592 C CA . ILE A 1 77 ? -7.783 -5.271 -4.824 1.00 92.06 77 ILE A CA 1
ATOM 593 C C . ILE A 1 77 ? -7.348 -6.104 -6.046 1.00 92.06 77 ILE A C 1
ATOM 595 O O . ILE A 1 77 ? -6.323 -6.772 -6.000 1.00 92.06 77 ILE A O 1
ATOM 599 N N . THR A 1 78 ? -8.078 -6.009 -7.163 1.00 91.00 78 THR A N 1
ATOM 600 C CA . THR A 1 78 ? -7.722 -6.646 -8.442 1.00 91.00 78 THR A CA 1
ATOM 601 C C . THR A 1 78 ? -6.421 -6.099 -9.018 1.00 91.00 78 THR A C 1
ATOM 603 O O . THR A 1 78 ? -5.609 -6.861 -9.531 1.00 91.00 78 THR A O 1
ATOM 606 N N . ASP A 1 79 ? -6.202 -4.794 -8.871 1.00 91.75 79 ASP A N 1
ATOM 607 C CA . ASP A 1 79 ? -4.991 -4.103 -9.314 1.00 91.75 79 ASP A CA 1
ATOM 608 C C . ASP A 1 79 ? -3.794 -4.552 -8.462 1.00 91.75 79 ASP A C 1
ATOM 610 O O . ASP A 1 79 ? -2.708 -4.794 -8.978 1.00 91.75 79 ASP A O 1
ATOM 614 N N . CYS A 1 80 ? -4.018 -4.757 -7.159 1.00 92.62 80 CYS A N 1
ATOM 615 C CA . CYS A 1 80 ? -3.028 -5.340 -6.253 1.00 92.62 80 CYS A CA 1
ATOM 616 C C . CYS A 1 80 ? -2.666 -6.784 -6.638 1.00 92.62 80 CYS A C 1
ATOM 618 O O . CYS A 1 80 ? -1.495 -7.153 -6.572 1.00 92.62 80 CYS A O 1
ATOM 620 N N . TYR A 1 81 ? -3.623 -7.606 -7.083 1.00 92.94 81 TYR A N 1
ATOM 621 C CA . TYR A 1 81 ? -3.307 -8.945 -7.593 1.00 92.94 81 TYR A CA 1
ATOM 622 C C . TYR A 1 81 ? -2.458 -8.892 -8.862 1.00 92.94 81 TYR A C 1
ATOM 624 O O . TYR A 1 81 ? -1.458 -9.599 -8.944 1.00 92.94 81 TYR A O 1
ATOM 632 N N . ALA A 1 82 ? -2.806 -8.024 -9.815 1.00 92.44 82 ALA A N 1
ATOM 633 C CA . ALA A 1 82 ? -2.008 -7.833 -11.023 1.00 92.44 82 ALA A CA 1
ATOM 634 C C . ALA A 1 82 ? -0.585 -7.353 -10.692 1.00 92.44 82 ALA A C 1
ATOM 636 O O . ALA A 1 82 ? 0.382 -7.896 -11.219 1.00 92.44 82 ALA A O 1
ATOM 637 N N . ALA A 1 83 ? -0.446 -6.402 -9.763 1.00 93.31 83 ALA A N 1
ATOM 638 C CA . ALA A 1 83 ? 0.851 -5.925 -9.297 1.00 93.31 83 ALA A CA 1
ATOM 639 C C . ALA A 1 83 ? 1.669 -7.039 -8.621 1.00 93.31 83 ALA A C 1
ATOM 641 O O . ALA A 1 83 ? 2.840 -7.204 -8.941 1.00 93.31 83 ALA A O 1
ATOM 642 N N . ASN A 1 84 ? 1.061 -7.850 -7.748 1.00 94.06 84 ASN A N 1
ATOM 643 C CA . ASN A 1 84 ? 1.758 -8.974 -7.107 1.00 94.06 84 ASN A CA 1
ATOM 644 C C . ASN A 1 84 ? 2.244 -10.024 -8.116 1.00 94.06 84 ASN A C 1
ATOM 646 O O . ASN A 1 84 ? 3.275 -10.645 -7.892 1.00 94.06 84 ASN A O 1
ATOM 650 N N . LEU A 1 85 ? 1.502 -10.247 -9.203 1.00 92.94 85 LEU A N 1
ATOM 651 C CA . LEU A 1 85 ? 1.877 -11.219 -10.232 1.00 92.94 85 LEU A CA 1
ATOM 652 C C . LEU A 1 85 ? 2.881 -10.657 -11.249 1.00 92.94 85 LEU A C 1
ATOM 654 O O . LEU A 1 85 ? 3.631 -11.424 -11.848 1.00 92.94 85 LEU A O 1
ATOM 658 N N . GLY A 1 86 ? 2.857 -9.344 -11.486 1.00 91.81 86 GLY A N 1
ATOM 659 C CA . GLY A 1 86 ? 3.631 -8.698 -12.545 1.00 91.81 86 GLY A CA 1
ATOM 660 C C . GLY A 1 86 ? 4.939 -8.048 -12.094 1.00 91.81 86 GLY A C 1
ATOM 661 O O . GLY A 1 86 ? 5.860 -7.959 -12.903 1.00 91.81 86 GLY A O 1
ATOM 662 N N . LEU A 1 87 ? 5.037 -7.589 -10.842 1.00 93.19 87 LEU A N 1
ATOM 663 C CA . LEU A 1 87 ? 6.249 -6.943 -10.334 1.00 93.19 87 LEU A CA 1
ATOM 664 C C . LEU A 1 87 ? 7.332 -7.980 -10.047 1.00 93.19 87 LEU A C 1
ATOM 666 O O . LEU A 1 87 ? 7.089 -8.972 -9.363 1.00 93.19 87 LEU A O 1
ATOM 670 N N . ARG A 1 88 ? 8.549 -7.716 -10.523 1.00 93.88 88 ARG A N 1
ATOM 671 C CA . ARG A 1 88 ? 9.724 -8.561 -10.259 1.00 93.88 88 ARG A CA 1
ATOM 672 C C . ARG A 1 88 ? 10.700 -7.904 -9.299 1.00 93.88 88 ARG A C 1
ATOM 674 O O . ARG A 1 88 ? 11.476 -8.596 -8.650 1.00 93.88 88 ARG A O 1
ATOM 681 N N . THR A 1 89 ? 10.659 -6.581 -9.207 1.00 94.31 89 THR A N 1
ATOM 682 C CA . THR A 1 89 ? 11.530 -5.810 -8.316 1.00 94.31 89 THR A CA 1
ATOM 683 C C . THR A 1 89 ? 10.970 -5.651 -6.907 1.00 94.31 89 THR A C 1
ATOM 685 O O . THR A 1 89 ? 11.731 -5.440 -5.967 1.00 94.31 89 THR A O 1
ATOM 688 N N . ALA A 1 90 ? 9.647 -5.726 -6.736 1.00 94.56 90 ALA A N 1
ATOM 689 C CA . ALA A 1 90 ? 9.017 -5.540 -5.434 1.00 94.56 90 ALA A CA 1
ATOM 690 C C . ALA A 1 90 ? 9.132 -6.802 -4.566 1.00 94.56 90 ALA A C 1
ATOM 692 O O . ALA A 1 90 ? 8.760 -7.895 -4.982 1.00 94.56 90 ALA A O 1
ATOM 693 N N . ASN A 1 91 ? 9.561 -6.631 -3.315 1.00 94.12 91 ASN A N 1
ATOM 694 C CA . ASN A 1 91 ? 9.654 -7.714 -2.333 1.00 94.12 91 ASN A CA 1
ATOM 695 C C . ASN A 1 91 ? 8.288 -8.056 -1.718 1.00 94.12 91 ASN A C 1
ATOM 697 O O . ASN A 1 91 ? 8.029 -9.197 -1.342 1.00 94.12 91 ASN A O 1
ATOM 701 N N . ARG A 1 92 ? 7.430 -7.044 -1.539 1.00 95.38 92 ARG A N 1
ATOM 702 C CA . ARG A 1 92 ? 6.082 -7.181 -0.965 1.00 95.38 92 ARG A CA 1
ATOM 703 C C . ARG A 1 92 ? 5.208 -5.986 -1.314 1.00 95.38 92 ARG A C 1
ATOM 705 O O . ARG A 1 92 ? 5.707 -4.867 -1.428 1.00 95.38 92 ARG A O 1
ATOM 712 N N . ILE A 1 93 ? 3.899 -6.213 -1.372 1.00 95.38 93 ILE A N 1
ATOM 713 C CA . ILE A 1 93 ? 2.891 -5.160 -1.521 1.00 95.38 93 ILE A CA 1
ATOM 714 C C . ILE A 1 93 ? 2.050 -5.083 -0.248 1.00 95.38 93 ILE A C 1
ATOM 716 O O . ILE A 1 93 ? 1.449 -6.067 0.179 1.00 95.38 93 ILE A O 1
ATOM 720 N N . LEU A 1 94 ? 1.999 -3.902 0.363 1.00 95.69 94 LEU A N 1
ATOM 721 C CA . LEU A 1 94 ? 1.246 -3.632 1.587 1.00 95.69 94 LEU A CA 1
ATOM 722 C C . LEU A 1 94 ? 0.038 -2.748 1.281 1.00 95.69 94 LEU A C 1
ATOM 724 O O . LEU A 1 94 ? 0.165 -1.763 0.562 1.00 95.69 94 LEU A O 1
ATOM 728 N N . MET A 1 95 ? -1.124 -3.060 1.856 1.00 94.81 95 MET A N 1
ATOM 729 C CA . MET A 1 95 ? -2.319 -2.214 1.770 1.00 94.81 95 MET A CA 1
ATOM 730 C C . MET A 1 95 ? -2.394 -1.278 2.978 1.00 94.81 95 MET A C 1
ATOM 732 O O . MET A 1 95 ? -2.428 -1.739 4.119 1.00 94.81 95 MET A O 1
ATOM 736 N N . ARG A 1 96 ? -2.488 0.035 2.750 1.00 92.75 96 ARG A N 1
ATOM 737 C CA . ARG A 1 96 ? -2.682 1.015 3.827 1.00 92.75 96 ARG A CA 1
ATOM 738 C C . ARG A 1 96 ? -4.149 0.993 4.275 1.00 92.75 96 ARG A C 1
ATOM 740 O O . ARG A 1 96 ? -5.048 1.412 3.544 1.00 92.75 96 ARG A O 1
ATOM 747 N N . LEU A 1 97 ? -4.395 0.471 5.478 1.00 91.00 97 LEU A N 1
ATOM 748 C CA . LEU A 1 97 ? -5.746 0.307 6.037 1.00 91.00 97 LEU A CA 1
ATOM 749 C C . LEU A 1 97 ? -6.364 1.629 6.510 1.00 91.00 97 LEU A C 1
ATOM 751 O O . LEU A 1 97 ? -7.568 1.844 6.350 1.00 91.00 97 LEU A O 1
ATOM 755 N N . GLY A 1 98 ? -5.537 2.518 7.053 1.00 89.00 98 GLY A N 1
ATOM 756 C CA . GLY A 1 98 ? -5.917 3.845 7.513 1.00 89.00 98 GLY A CA 1
ATOM 757 C C . GLY A 1 98 ? -4.731 4.568 8.141 1.00 89.00 98 GLY A C 1
ATOM 758 O O . GLY A 1 98 ? -3.715 3.952 8.456 1.00 89.00 98 GLY A O 1
ATOM 759 N N . GLU A 1 99 ? -4.885 5.871 8.327 1.00 91.75 99 GLU A N 1
ATOM 760 C CA . GLU A 1 99 ? -3.913 6.739 8.983 1.00 91.75 99 GLU A CA 1
ATOM 761 C C . GLU A 1 99 ? -4.648 7.571 10.031 1.00 91.75 99 GLU A C 1
ATOM 763 O O . GLU A 1 99 ? -5.723 8.117 9.769 1.00 91.75 99 GLU A O 1
ATOM 768 N N . PHE A 1 100 ? -4.113 7.623 11.247 1.00 93.94 100 PHE A N 1
ATOM 769 C CA . PHE A 1 100 ? -4.676 8.427 12.322 1.00 93.94 100 PHE A CA 1
ATOM 770 C C . PHE A 1 100 ? -3.605 8.772 13.354 1.00 93.94 100 PHE A C 1
ATOM 772 O O . PHE A 1 100 ? -2.696 7.991 13.626 1.00 93.94 100 PHE A O 1
ATOM 779 N N . LYS A 1 101 ? -3.745 9.946 13.973 1.00 93.88 101 LYS A N 1
ATOM 780 C CA . LYS A 1 101 ? -2.900 10.362 15.092 1.00 93.88 101 LYS A CA 1
ATOM 781 C C . LYS A 1 101 ? -3.354 9.663 16.373 1.00 93.88 101 LYS A C 1
ATOM 783 O O . LYS A 1 101 ? -4.542 9.688 16.699 1.00 93.88 101 LYS A O 1
ATOM 788 N N . ALA A 1 102 ? -2.405 9.103 17.113 1.00 95.81 102 ALA A N 1
ATOM 789 C CA . ALA A 1 102 ? -2.617 8.586 18.459 1.00 95.81 102 ALA A CA 1
ATOM 790 C C . ALA A 1 102 ? -1.462 9.050 19.351 1.00 95.81 102 ALA A C 1
ATOM 792 O O . ALA A 1 102 ? -0.332 8.602 19.189 1.00 95.81 102 ALA A O 1
ATOM 793 N N . SER A 1 103 ? -1.731 9.981 20.269 1.00 96.38 103 SER A N 1
ATOM 794 C CA . SER A 1 103 ? -0.707 10.494 21.196 1.00 96.38 103 SER A CA 1
ATOM 795 C C . SER A 1 103 ? -0.602 9.683 22.487 1.00 96.38 103 SER A C 1
ATOM 797 O O . SER A 1 103 ? 0.289 9.921 23.295 1.00 96.38 103 SER A O 1
ATOM 799 N N . ASN A 1 104 ? -1.533 8.755 22.710 1.00 96.69 104 ASN A N 1
ATOM 800 C CA . ASN A 1 104 ? -1.512 7.818 23.823 1.00 96.69 104 ASN A CA 1
ATOM 801 C C . ASN A 1 104 ? -2.157 6.483 23.417 1.00 96.69 104 ASN A C 1
ATOM 803 O O . ASN A 1 104 ? -2.862 6.393 22.407 1.00 96.69 104 ASN A O 1
ATOM 807 N N . PHE A 1 105 ? -1.916 5.449 24.222 1.00 96.62 105 PHE A N 1
ATOM 808 C CA . PHE A 1 105 ? -2.391 4.093 23.944 1.00 96.62 105 PHE A CA 1
ATOM 809 C C . PHE A 1 105 ? -3.924 3.993 23.899 1.00 96.62 105 PHE A C 1
ATOM 811 O O . PHE A 1 105 ? -4.474 3.344 23.018 1.00 96.62 105 PHE A O 1
ATOM 818 N N . MET A 1 106 ? -4.627 4.710 24.780 1.00 96.38 106 MET A N 1
ATOM 819 C CA . MET A 1 106 ? -6.095 4.714 24.818 1.00 96.38 106 MET A CA 1
ATOM 820 C C . MET A 1 106 ? -6.710 5.239 23.509 1.00 96.38 106 MET A C 1
ATOM 822 O O . M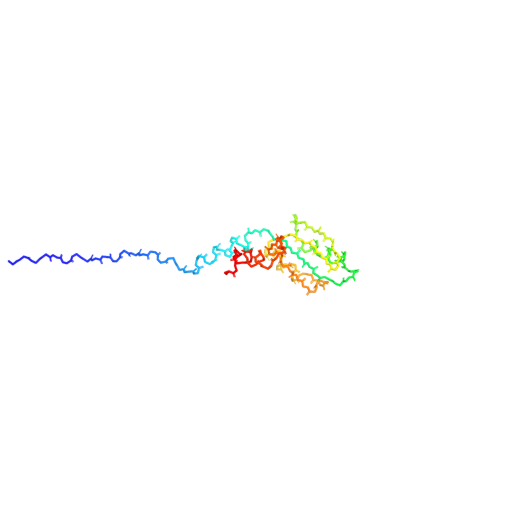ET A 1 106 ? -7.712 4.714 23.024 1.00 96.38 106 MET A O 1
ATOM 826 N N . GLN A 1 107 ? -6.108 6.266 22.898 1.00 95.50 107 GLN A N 1
ATOM 827 C CA . GLN A 1 107 ? -6.534 6.756 21.586 1.00 95.50 107 GLN A CA 1
ATOM 828 C C . GLN A 1 107 ? -6.299 5.714 20.488 1.00 95.50 107 GLN A C 1
ATOM 830 O O . GLN A 1 107 ? -7.166 5.547 19.629 1.00 95.50 107 GLN A O 1
ATOM 835 N N . LEU A 1 108 ? -5.159 5.015 20.519 1.00 96.06 108 LEU A N 1
ATOM 836 C CA . LEU A 1 108 ? -4.842 3.942 19.575 1.00 96.06 108 LEU A CA 1
ATOM 837 C C . LEU A 1 108 ? -5.875 2.811 19.670 1.00 96.06 108 LEU A C 1
ATOM 839 O O . LEU A 1 108 ? -6.494 2.466 18.667 1.00 96.06 108 LEU A O 1
ATOM 843 N N . GLU A 1 109 ? -6.124 2.297 20.874 1.00 95.75 109 GLU A N 1
ATOM 844 C CA . GLU A 1 109 ? -7.093 1.226 21.129 1.00 95.75 109 GLU A CA 1
ATOM 845 C C . GLU A 1 109 ? -8.508 1.615 20.678 1.00 95.75 109 GLU A C 1
ATOM 847 O O . GLU A 1 109 ? -9.179 0.864 19.964 1.00 95.75 109 GLU A O 1
ATOM 852 N N . LYS A 1 110 ? -8.956 2.831 21.013 1.00 94.69 110 LYS A N 1
ATOM 853 C CA . LYS A 1 110 ? -10.272 3.332 20.598 1.00 94.69 110 LYS A CA 1
ATOM 854 C C . LYS A 1 110 ? -10.411 3.412 19.075 1.00 94.69 110 LYS A C 1
ATOM 856 O O . LYS A 1 110 ? -11.478 3.134 18.533 1.00 94.69 110 LYS A O 1
ATOM 861 N N . ARG A 1 111 ? -9.351 3.814 18.367 1.00 93.94 111 ARG A N 1
ATOM 862 C CA . ARG A 1 111 ? -9.357 3.903 16.898 1.00 93.94 111 ARG A CA 1
ATOM 863 C C . ARG A 1 111 ? -9.302 2.525 16.244 1.00 93.94 111 ARG A C 1
ATOM 865 O O . ARG A 1 111 ? -10.035 2.300 15.285 1.00 93.94 111 ARG A O 1
ATOM 872 N N . LEU A 1 112 ? -8.482 1.614 16.769 1.00 94.25 112 LEU A N 1
ATOM 873 C CA . LEU A 1 112 ? -8.349 0.252 16.251 1.00 94.25 112 LEU A CA 1
ATOM 874 C C . LEU A 1 112 ? -9.607 -0.584 16.498 1.00 94.25 112 LEU A C 1
ATOM 876 O O . LEU A 1 112 ? -10.041 -1.283 15.591 1.00 94.25 112 LEU A O 1
ATOM 880 N N . SER A 1 113 ? -10.230 -0.490 17.673 1.00 92.62 113 SER A N 1
ATOM 881 C CA . SER A 1 113 ? -11.455 -1.245 17.991 1.00 92.62 113 SER A CA 1
ATOM 882 C C . SER A 1 113 ? -12.653 -0.848 17.121 1.00 92.62 113 SER A C 1
ATOM 884 O O . SER A 1 113 ? -13.510 -1.680 16.836 1.00 92.62 113 SER A O 1
ATOM 886 N N . GLY A 1 114 ? -12.702 0.401 16.645 1.00 90.44 114 GLY A N 1
ATOM 887 C CA . GLY A 1 114 ? -13.718 0.864 15.697 1.00 90.44 114 GLY A CA 1
ATOM 888 C C . GLY A 1 114 ? -13.470 0.459 14.239 1.00 90.44 114 GLY A C 1
ATOM 889 O O . GLY A 1 114 ? -14.313 0.733 13.381 1.00 90.44 114 GLY A O 1
ATOM 890 N N . PHE A 1 115 ? -12.323 -0.149 13.924 1.00 90.12 115 PHE A N 1
ATOM 891 C CA . PHE A 1 115 ? -12.007 -0.572 12.565 1.00 90.12 115 PHE A CA 1
ATOM 892 C C . PHE A 1 115 ? -12.728 -1.894 12.223 1.00 90.12 115 PHE A C 1
ATOM 894 O O . PHE A 1 115 ? -12.807 -2.790 13.064 1.00 90.12 115 PHE A O 1
ATOM 901 N N . PRO A 1 116 ? -13.275 -2.047 11.003 1.00 89.19 116 PRO A N 1
ATOM 902 C CA . PRO A 1 116 ? -13.977 -3.265 10.599 1.00 89.19 116 PRO A CA 1
ATOM 903 C C . PRO A 1 116 ? -12.985 -4.408 10.296 1.00 89.19 116 PRO A C 1
ATOM 905 O O . PRO A 1 116 ? -12.618 -4.603 9.140 1.00 89.19 116 PRO A O 1
ATOM 908 N N . TRP A 1 117 ? -12.543 -5.129 11.336 1.00 87.75 117 TRP A N 1
ATOM 909 C CA . TRP A 1 117 ? -11.603 -6.275 11.266 1.00 87.75 117 TRP A CA 1
ATOM 910 C C . TRP A 1 117 ? -12.224 -7.626 10.899 1.00 87.75 117 TRP A C 1
ATOM 912 O O . TRP A 1 117 ? -11.504 -8.584 10.642 1.00 87.75 117 TRP A O 1
ATOM 922 N N . GLU A 1 118 ? -13.546 -7.674 10.973 1.00 72.19 118 GLU A N 1
ATOM 923 C CA . GLU A 1 118 ? -14.439 -8.772 10.586 1.00 72.19 118 GLU A CA 1
ATOM 924 C C . GLU A 1 118 ? -14.099 -9.529 9.289 1.00 72.19 118 GLU A C 1
ATOM 926 O O . GLU A 1 118 ? -13.676 -8.897 8.292 1.00 72.19 118 GLU A O 1
#

pLDDT: mean 83.67, std 17.58, range [37.81, 96.81]

Nearest PDB structures (foldseek):
  3k0b-assembly1_A  TM=8.588E-01  e=6.011E-05  Listeria monocytogenes serotype 4b str. F2365
  3v97-assembly1_A  TM=8.729E-01  e=7.279E-05  Escherichia coli K-12
  3ldg-assembly1_A  TM=9.003E-01  e=4.342E-04  Streptococcus mutans UA159
  3dfe-assembly1_F  TM=4.968E-01  e=1.116E-01  Trichormus variabilis ATCC 29413
  3c9g-assembly1_B  TM=5.381E-01  e=1.109E+00  Archaeoglobus fulgidus DSM 4304

Secondary structure (DSSP, 8-state):
------------------HHHHHHHHHIIIIITS-EEEEEEE-TT-HHHHHHHHHHTT-TT--EEEETTEEEEEE-HHHHHHHHHH-SSEEEEEE-------SSHHHHHHHHHTS---

Mean predicted aligned error: 9.93 Å